Protein AF-A0A223E8D9-F1 (afdb_monomer_lite)

Structure (mmCIF, N/CA/C/O backbone):
data_AF-A0A223E8D9-F1
#
_entry.id   AF-A0A223E8D9-F1
#
loop_
_atom_site.group_PDB
_atom_site.id
_atom_site.type_symbol
_atom_site.label_atom_id
_atom_site.label_a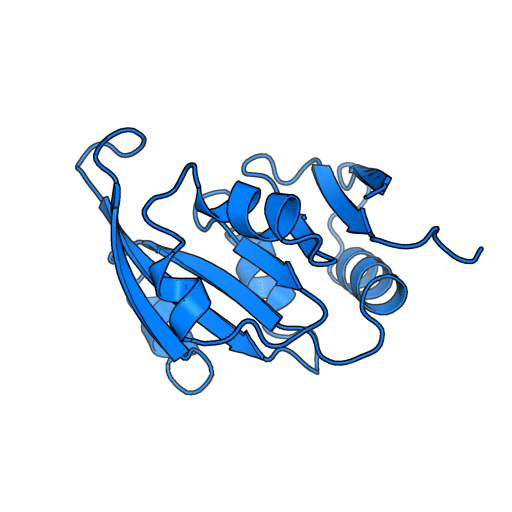lt_id
_atom_site.label_comp_id
_atom_site.label_asym_id
_atom_site.label_entity_id
_atom_site.label_seq_id
_atom_site.pdbx_PDB_ins_code
_atom_site.Cartn_x
_atom_site.Cartn_y
_atom_site.Cartn_z
_atom_site.occupancy
_atom_site.B_iso_or_equiv
_atom_site.auth_seq_id
_atom_site.auth_comp_id
_atom_site.auth_asym_id
_atom_site.auth_atom_id
_atom_site.pdbx_PDB_model_num
ATOM 1 N N . MET A 1 1 ? -14.651 16.011 1.993 1.00 74.62 1 MET A N 1
ATOM 2 C CA . MET A 1 1 ? -13.723 15.058 2.633 1.00 74.62 1 MET A CA 1
ATOM 3 C C . MET A 1 1 ? -12.893 15.801 3.668 1.00 74.62 1 MET A C 1
ATOM 5 O O . MET A 1 1 ? -12.382 16.871 3.355 1.00 74.62 1 MET A O 1
ATOM 9 N N . ILE A 1 2 ? -12.830 15.290 4.894 1.00 78.50 2 ILE A N 1
ATOM 10 C CA . ILE A 1 2 ? -12.101 15.881 6.024 1.00 78.50 2 ILE A CA 1
ATOM 11 C C . ILE A 1 2 ? -10.720 15.229 6.094 1.00 78.50 2 ILE A C 1
ATOM 13 O O . ILE A 1 2 ? -10.610 14.021 5.887 1.00 78.50 2 ILE A O 1
ATOM 17 N N . GLN A 1 3 ? -9.683 16.021 6.364 1.00 82.19 3 GLN A N 1
ATOM 18 C CA . GLN A 1 3 ? -8.305 15.552 6.492 1.00 82.19 3 GLN A CA 1
ATOM 19 C C . GLN A 1 3 ? -7.865 15.573 7.958 1.00 82.19 3 GLN A C 1
ATOM 21 O O . GLN A 1 3 ? -8.027 16.582 8.643 1.00 82.19 3 GLN A O 1
ATOM 26 N N . TYR A 1 4 ? -7.240 14.485 8.394 1.00 80.44 4 TYR A N 1
ATOM 27 C CA . TYR A 1 4 ? -6.615 14.321 9.702 1.00 80.44 4 TYR A CA 1
ATOM 28 C C . TYR A 1 4 ? -5.138 13.962 9.514 1.00 80.44 4 TYR A C 1
ATOM 30 O O . TYR A 1 4 ? -4.786 13.270 8.556 1.00 80.44 4 TYR A O 1
ATOM 38 N N . LYS A 1 5 ? -4.269 14.438 10.410 1.00 79.19 5 LYS A N 1
ATOM 39 C CA . LYS A 1 5 ? -2.842 14.093 10.434 1.00 79.19 5 LYS A CA 1
ATOM 40 C C . LYS A 1 5 ? -2.474 13.558 11.811 1.00 79.19 5 LYS A C 1
ATOM 42 O O . LYS A 1 5 ? -2.805 14.198 12.806 1.00 79.19 5 LYS A O 1
ATOM 47 N N . PHE A 1 6 ? -1.787 12.424 11.845 1.00 73.56 6 PHE A N 1
ATOM 48 C CA . PHE A 1 6 ? -1.277 11.812 13.066 1.00 73.56 6 PHE A CA 1
ATOM 49 C C . PHE A 1 6 ? 0.237 11.688 12.971 1.00 73.56 6 PHE A C 1
ATOM 51 O O . PHE A 1 6 ? 0.750 11.182 11.976 1.00 73.56 6 PHE A O 1
ATOM 58 N N . ASP A 1 7 ? 0.913 12.170 14.006 1.00 72.62 7 ASP A N 1
ATOM 59 C CA . ASP A 1 7 ? 2.359 12.083 14.172 1.00 72.62 7 ASP A CA 1
ATOM 60 C C . ASP A 1 7 ? 2.705 10.786 14.927 1.00 72.62 7 ASP A C 1
ATOM 62 O O . ASP A 1 7 ? 2.167 10.546 16.015 1.00 72.62 7 ASP A O 1
ATOM 66 N N . ILE A 1 8 ? 3.558 9.936 14.342 1.00 68.31 8 ILE A N 1
ATOM 67 C CA . ILE A 1 8 ? 4.004 8.669 14.954 1.00 68.31 8 ILE A CA 1
ATOM 68 C C . ILE A 1 8 ? 5.370 8.806 15.666 1.00 68.31 8 ILE A C 1
ATOM 70 O O . ILE A 1 8 ? 5.787 7.876 16.362 1.00 68.31 8 ILE A O 1
ATOM 74 N N . GLU A 1 9 ? 6.063 9.952 15.591 1.00 60.75 9 GLU A N 1
ATOM 75 C CA . GLU A 1 9 ? 7.454 10.135 16.056 1.00 60.75 9 GLU A CA 1
ATOM 76 C C . GLU A 1 9 ? 7.711 9.646 17.488 1.00 60.75 9 GLU A C 1
ATOM 78 O O . GLU A 1 9 ? 8.814 9.199 17.809 1.00 60.75 9 GLU A O 1
ATOM 83 N N . LYS A 1 10 ? 6.698 9.682 18.362 1.00 50.97 10 LYS A N 1
ATOM 84 C CA . LYS A 1 10 ? 6.857 9.298 19.769 1.00 50.97 10 LYS A CA 1
ATOM 85 C C . LYS A 1 10 ? 6.672 7.820 20.091 1.00 50.97 10 LYS A C 1
ATOM 87 O O . LYS A 1 10 ? 7.106 7.435 21.169 1.00 50.97 10 LYS A O 1
ATOM 92 N N . ASN A 1 11 ? 6.085 6.995 19.221 1.00 52.75 11 ASN A N 1
ATOM 93 C CA . ASN A 1 11 ? 5.972 5.550 19.450 1.00 52.75 11 ASN A CA 1
ATOM 94 C C . ASN A 1 11 ? 5.681 4.796 18.137 1.00 52.75 11 ASN A C 1
ATOM 96 O O . ASN A 1 11 ? 4.526 4.551 17.794 1.00 52.75 11 ASN A O 1
ATOM 100 N N . ARG A 1 12 ? 6.734 4.338 17.448 1.00 61.78 12 ARG A N 1
ATOM 101 C CA . ARG A 1 12 ? 6.659 3.452 16.265 1.00 61.78 12 ARG A CA 1
ATOM 102 C C . ARG A 1 12 ? 6.183 2.022 16.591 1.00 61.78 12 ARG A C 1
ATOM 104 O O . ARG A 1 12 ? 6.643 1.066 15.970 1.00 61.78 12 ARG A O 1
ATOM 111 N N . SER A 1 13 ? 5.348 1.827 17.612 1.00 74.62 13 SER A N 1
ATOM 112 C CA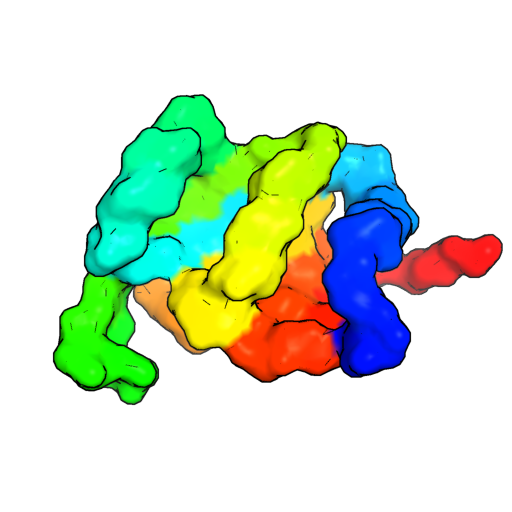 . SER A 1 13 ? 4.897 0.480 17.953 1.00 74.62 13 SER A CA 1
ATOM 113 C C . SER A 1 13 ? 3.840 0.020 16.953 1.00 74.62 13 SER A C 1
ATOM 115 O O . SER A 1 13 ? 2.897 0.749 16.638 1.00 74.62 13 SER A O 1
ATOM 117 N N . LYS A 1 14 ? 3.998 -1.219 16.477 1.00 81.69 14 LYS A N 1
ATOM 118 C CA . LYS A 1 14 ? 3.002 -1.938 15.674 1.00 81.69 14 LYS A CA 1
ATOM 119 C C . LYS A 1 14 ? 1.594 -1.776 16.257 1.00 81.69 14 LYS A C 1
ATOM 121 O O . LYS A 1 14 ? 0.678 -1.383 15.550 1.00 81.69 14 LYS A O 1
ATOM 126 N N . GLU A 1 15 ? 1.474 -1.939 17.571 1.00 83.81 15 GLU A N 1
ATOM 127 C CA . GLU A 1 15 ? 0.219 -1.812 18.315 1.00 83.81 15 GLU A CA 1
ATOM 128 C C . GLU A 1 15 ? -0.470 -0.446 18.138 1.00 83.81 15 GLU A C 1
ATOM 130 O O . GLU A 1 15 ? -1.688 -0.381 18.002 1.00 83.81 15 GLU A O 1
ATOM 135 N N . ILE A 1 16 ? 0.275 0.665 18.110 1.00 82.62 16 ILE A N 1
ATOM 136 C CA . ILE A 1 16 ? -0.327 1.996 17.922 1.00 82.62 16 ILE A CA 1
ATOM 137 C C . ILE A 1 16 ? -0.843 2.159 16.499 1.00 82.62 16 ILE A C 1
ATOM 139 O O . ILE A 1 16 ? -1.957 2.649 16.313 1.00 82.62 16 ILE A O 1
ATOM 143 N N . LEU A 1 17 ? -0.062 1.727 15.509 1.00 83.06 17 LEU A N 1
ATOM 144 C CA . LEU A 1 17 ? -0.489 1.753 14.115 1.00 83.06 17 LEU A CA 1
ATOM 145 C C . LEU A 1 17 ? -1.758 0.912 13.928 1.00 83.06 17 LEU A C 1
ATOM 147 O O . LEU A 1 17 ? -2.741 1.385 13.357 1.00 83.06 17 LEU A O 1
ATOM 151 N N . GLU A 1 18 ? -1.760 -0.304 14.473 1.00 85.81 18 GLU A N 1
ATOM 152 C CA . GLU A 1 18 ? -2.901 -1.211 14.418 1.00 85.81 18 GLU A CA 1
ATOM 153 C C . GLU A 1 18 ? -4.137 -0.616 15.096 1.00 85.81 18 GLU A C 1
ATOM 155 O O . GLU A 1 18 ? -5.230 -0.655 14.533 1.00 85.81 18 GLU A O 1
ATOM 160 N N . ASN A 1 19 ? -3.972 0.003 16.268 1.00 85.81 19 ASN A N 1
ATOM 161 C CA . ASN A 1 19 ? -5.058 0.667 16.985 1.00 85.81 19 ASN A CA 1
ATOM 162 C C . ASN A 1 19 ? -5.658 1.827 16.185 1.00 85.81 19 ASN A C 1
ATOM 164 O O . ASN A 1 19 ? -6.882 1.928 16.086 1.00 85.81 19 ASN A O 1
ATOM 168 N N . ILE A 1 20 ? -4.823 2.677 15.580 1.00 84.94 20 ILE A N 1
ATOM 169 C CA . ILE A 1 20 ? -5.291 3.776 14.727 1.00 84.94 20 ILE A CA 1
ATOM 170 C C . ILE A 1 20 ? -6.072 3.206 13.538 1.00 84.94 20 ILE A C 1
ATOM 172 O O . ILE A 1 20 ? -7.182 3.650 13.251 1.00 84.94 20 ILE A O 1
ATOM 176 N N . ILE A 1 21 ? -5.539 2.193 12.857 1.00 85.94 21 ILE A N 1
ATOM 177 C CA . ILE A 1 21 ? -6.193 1.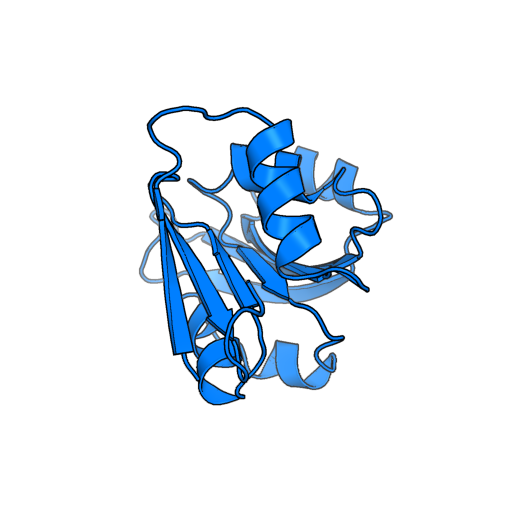621 11.676 1.00 85.94 21 ILE A CA 1
ATOM 178 C C . ILE A 1 21 ? -7.503 0.931 12.049 1.00 85.94 21 ILE A C 1
ATOM 180 O O . ILE A 1 21 ? -8.492 1.134 11.354 1.00 85.94 21 ILE A O 1
ATOM 184 N N . ASN A 1 22 ? -7.558 0.196 13.159 1.00 87.19 22 ASN A N 1
ATOM 185 C CA . ASN A 1 22 ? -8.791 -0.417 13.658 1.00 87.19 22 ASN A CA 1
ATOM 186 C C . ASN A 1 22 ? -9.881 0.624 13.961 1.00 87.19 22 ASN A C 1
ATOM 188 O O . ASN A 1 22 ? -11.054 0.387 13.683 1.00 87.19 22 ASN A O 1
ATOM 192 N N . GLN A 1 23 ? -9.512 1.789 14.501 1.00 83.88 23 GLN A N 1
ATOM 193 C CA . GLN A 1 23 ? -10.462 2.875 14.762 1.00 83.88 23 GLN A CA 1
ATOM 194 C C . GLN A 1 23 ? -10.980 3.522 13.471 1.00 83.88 23 GLN A C 1
ATOM 196 O O . GLN A 1 23 ? -12.149 3.900 13.380 1.00 83.88 23 GLN A O 1
ATOM 201 N N . LEU A 1 24 ? -10.111 3.674 12.472 1.00 81.56 24 LEU A N 1
ATOM 202 C CA . LEU A 1 24 ? -10.432 4.371 11.226 1.00 81.56 24 LEU A CA 1
ATOM 203 C C . LEU A 1 24 ? -11.125 3.470 10.200 1.00 81.56 24 LEU A C 1
ATOM 205 O O . LEU A 1 24 ? -11.995 3.932 9.459 1.00 81.56 24 LEU A O 1
ATOM 209 N N . PHE A 1 25 ? -10.758 2.193 10.187 1.00 82.94 25 PHE A N 1
ATOM 210 C CA . PHE A 1 25 ? -11.187 1.175 9.237 1.00 82.94 25 PHE A CA 1
ATOM 211 C C . PHE A 1 25 ? -11.623 -0.097 9.984 1.00 82.94 25 PHE A C 1
ATOM 213 O O . PHE A 1 25 ? -10.975 -1.136 9.867 1.00 82.94 25 PHE A O 1
ATOM 220 N N . PRO A 1 26 ? -12.734 -0.050 10.743 1.00 76.31 26 PRO A N 1
ATOM 221 C CA . PRO A 1 26 ? -13.178 -1.172 11.578 1.00 76.31 26 PRO A CA 1
ATOM 222 C C . PRO A 1 26 ? -13.674 -2.396 10.785 1.00 76.31 26 PRO A C 1
ATOM 224 O O . PRO A 1 26 ? -14.005 -3.416 11.381 1.00 76.31 26 PRO A O 1
ATOM 227 N N . GLN A 1 27 ? -13.788 -2.290 9.458 1.00 77.94 27 GLN A N 1
ATOM 228 C CA . GLN A 1 27 ? -14.284 -3.348 8.574 1.00 77.94 27 GLN A CA 1
ATOM 229 C C . GLN A 1 27 ? -13.155 -3.885 7.670 1.00 77.94 27 GLN A C 1
ATOM 231 O O . GLN A 1 27 ? -12.015 -4.059 8.111 1.00 77.94 27 GLN A O 1
ATOM 236 N N . LYS A 1 28 ? -13.480 -4.155 6.397 1.00 73.19 28 LYS A N 1
ATOM 237 C CA . LYS A 1 28 ? -12.538 -4.577 5.364 1.00 73.19 28 LYS A CA 1
ATOM 238 C C . LYS A 1 28 ? -11.481 -3.497 5.155 1.00 73.19 28 LYS A C 1
ATOM 240 O O . LYS A 1 28 ? -11.801 -2.322 4.970 1.00 73.19 28 LYS A O 1
ATOM 245 N N . ARG A 1 29 ? -10.224 -3.923 5.192 1.00 86.00 29 ARG A N 1
ATOM 246 C CA . ARG A 1 29 ? -9.046 -3.088 4.983 1.00 86.00 29 ARG A CA 1
ATOM 247 C C . ARG A 1 29 ? -8.349 -3.589 3.743 1.00 86.00 29 ARG A C 1
ATOM 249 O O . ARG A 1 29 ? -8.018 -4.767 3.644 1.00 86.00 29 ARG A O 1
ATOM 256 N N . ILE A 1 30 ? -8.175 -2.687 2.794 1.00 88.94 30 ILE A N 1
ATOM 257 C CA . ILE A 1 30 ? -7.504 -2.995 1.543 1.00 88.94 30 ILE A CA 1
ATOM 258 C C . ILE A 1 30 ? -6.304 -2.086 1.432 1.00 88.94 30 ILE A C 1
ATOM 260 O O . ILE A 1 30 ? -6.433 -0.863 1.520 1.00 88.94 30 ILE A O 1
ATOM 264 N N . ILE A 1 31 ? -5.150 -2.702 1.238 1.00 90.81 31 ILE A N 1
ATOM 265 C CA . ILE A 1 31 ? -3.898 -2.018 0.985 1.00 90.81 31 ILE A CA 1
ATOM 266 C C . ILE A 1 31 ? -3.739 -1.934 -0.522 1.00 90.81 31 ILE A C 1
ATOM 268 O O . ILE A 1 31 ? -3.587 -2.959 -1.177 1.00 90.81 31 ILE A O 1
ATOM 272 N N . TYR A 1 32 ? -3.759 -0.725 -1.067 1.00 90.44 32 TYR A N 1
ATOM 273 C CA . TYR A 1 32 ? -3.305 -0.475 -2.431 1.00 90.44 32 TYR A CA 1
ATOM 274 C C . TYR A 1 32 ? -1.859 -0.030 -2.360 1.00 90.44 32 TYR A C 1
ATOM 276 O O . TYR A 1 32 ? -1.540 0.839 -1.550 1.00 90.44 32 TYR A O 1
ATOM 284 N N . ALA A 1 33 ? -0.998 -0.592 -3.200 1.00 91.06 33 ALA A N 1
ATOM 285 C CA . ALA A 1 33 ? 0.422 -0.276 -3.178 1.00 91.06 33 ALA A CA 1
ATOM 286 C C . ALA A 1 33 ? 1.026 -0.237 -4.578 1.00 91.06 33 ALA A C 1
ATOM 288 O O . ALA A 1 33 ? 0.585 -0.946 -5.485 1.00 91.06 33 ALA A O 1
ATOM 289 N N . MET A 1 34 ? 2.063 0.585 -4.716 1.00 90.19 34 MET A N 1
ATOM 290 C CA . MET A 1 34 ? 2.977 0.594 -5.851 1.00 90.19 34 MET A CA 1
ATOM 291 C C . MET A 1 34 ? 4.298 -0.006 -5.381 1.00 90.19 34 MET A C 1
ATOM 293 O O . MET A 1 34 ? 5.075 0.658 -4.702 1.00 90.19 34 MET A O 1
ATOM 297 N N . ILE A 1 35 ? 4.543 -1.271 -5.703 1.00 92.12 35 ILE A N 1
ATOM 298 C CA . ILE A 1 35 ? 5.746 -1.979 -5.252 1.00 92.12 35 ILE A CA 1
ATOM 299 C C . ILE A 1 35 ? 6.789 -1.922 -6.374 1.00 92.12 35 ILE A C 1
ATOM 301 O O . ILE A 1 35 ? 6.458 -2.341 -7.482 1.00 92.12 35 ILE A O 1
ATOM 305 N N . PRO A 1 36 ? 8.010 -1.407 -6.142 1.00 91.19 36 PRO A N 1
ATOM 306 C CA . PRO A 1 36 ? 9.070 -1.455 -7.145 1.00 91.19 36 PRO A CA 1
ATOM 307 C C . PRO A 1 36 ? 9.354 -2.892 -7.594 1.00 91.19 36 PRO A C 1
ATOM 309 O O . PRO A 1 36 ? 9.379 -3.798 -6.765 1.00 91.19 36 PRO A O 1
ATOM 312 N N . ASP A 1 37 ? 9.611 -3.097 -8.880 1.00 90.44 37 ASP A N 1
ATOM 313 C CA . ASP A 1 37 ? 9.940 -4.402 -9.459 1.00 90.44 37 ASP A CA 1
ATOM 314 C C . ASP A 1 37 ? 11.178 -5.043 -8.813 1.00 90.44 37 ASP A C 1
ATOM 316 O O . ASP A 1 37 ? 11.200 -6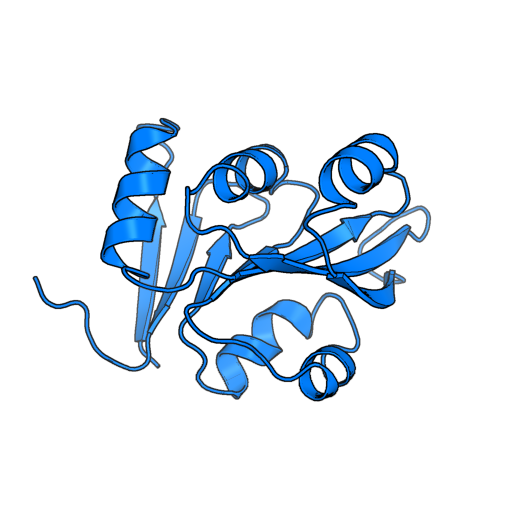.241 -8.584 1.00 90.44 37 ASP A O 1
ATOM 320 N N . TYR A 1 38 ? 12.162 -4.245 -8.396 1.00 89.25 38 TYR A N 1
ATOM 321 C CA . TYR A 1 38 ? 13.350 -4.734 -7.694 1.00 89.25 38 TYR A CA 1
ATOM 322 C C . TYR A 1 38 ? 13.091 -5.223 -6.252 1.00 89.25 38 TYR A C 1
ATOM 324 O O . TYR A 1 38 ? 14.021 -5.699 -5.600 1.00 89.25 38 TYR A O 1
ATOM 332 N N . TYR A 1 39 ? 11.862 -5.120 -5.728 1.00 91.31 39 TYR A N 1
ATOM 333 C CA . TYR A 1 39 ? 11.433 -5.737 -4.462 1.00 91.31 39 TYR A CA 1
ATOM 334 C C . TYR A 1 39 ? 10.883 -7.164 -4.682 1.00 91.31 39 TYR A C 1
ATOM 336 O O . TYR A 1 39 ? 9.859 -7.546 -4.110 1.00 91.31 39 TYR A O 1
ATOM 344 N N . ASP A 1 40 ? 11.579 -7.964 -5.496 1.00 87.12 40 ASP A N 1
ATOM 345 C CA . ASP A 1 40 ? 11.170 -9.317 -5.904 1.00 87.12 40 ASP A CA 1
ATOM 346 C C . ASP A 1 40 ? 10.841 -10.236 -4.717 1.00 87.12 40 ASP A C 1
ATOM 348 O O . ASP A 1 40 ? 9.799 -10.889 -4.714 1.00 87.12 40 ASP A O 1
ATOM 352 N N . ASP A 1 41 ? 11.683 -10.257 -3.678 1.00 90.69 41 ASP A N 1
ATOM 353 C CA . ASP A 1 41 ? 11.471 -11.112 -2.500 1.00 90.69 41 ASP A CA 1
ATOM 354 C C . ASP A 1 41 ? 10.143 -10.785 -1.799 1.00 90.69 41 ASP A C 1
ATOM 356 O O . ASP A 1 41 ? 9.360 -11.677 -1.472 1.00 90.69 41 ASP A O 1
ATOM 360 N N . PHE A 1 42 ? 9.842 -9.494 -1.642 1.00 91.25 42 PHE A N 1
ATOM 361 C CA . PHE A 1 42 ? 8.600 -9.047 -1.015 1.00 91.25 42 PHE A CA 1
ATOM 362 C C . PHE A 1 42 ? 7.383 -9.346 -1.898 1.00 91.25 42 PHE A C 1
ATOM 364 O O . PHE A 1 42 ? 6.339 -9.764 -1.402 1.00 91.25 42 PHE A O 1
ATOM 371 N N . LEU A 1 43 ? 7.513 -9.188 -3.217 1.00 89.44 43 LEU A N 1
ATOM 372 C CA . LEU A 1 43 ? 6.473 -9.563 -4.177 1.00 89.44 43 LEU A CA 1
ATOM 373 C C . LEU A 1 43 ? 6.180 -11.069 -4.151 1.00 89.44 43 LEU A C 1
ATOM 375 O O . LEU A 1 43 ? 5.016 -11.469 -4.221 1.00 89.44 43 LEU A O 1
ATOM 379 N N . LEU A 1 44 ? 7.212 -11.905 -4.019 1.00 89.56 44 LEU A N 1
ATOM 380 C CA . LEU A 1 44 ? 7.074 -13.356 -3.898 1.00 89.56 44 LEU A CA 1
ATOM 381 C C . LEU A 1 44 ? 6.357 -13.748 -2.601 1.00 89.56 44 LEU A C 1
ATOM 383 O O . LEU A 1 44 ? 5.435 -14.564 -2.642 1.00 89.56 44 LEU A O 1
ATOM 387 N N . GLU A 1 45 ? 6.728 -13.140 -1.473 1.00 90.50 45 GLU A N 1
ATOM 388 C CA . GLU A 1 45 ? 6.056 -13.333 -0.180 1.00 90.50 45 GLU A CA 1
ATOM 389 C C . GLU A 1 45 ? 4.580 -12.906 -0.226 1.00 90.50 45 GLU A C 1
ATOM 391 O O . GLU A 1 45 ? 3.706 -13.579 0.330 1.00 90.50 45 GLU A O 1
ATOM 396 N N . LEU A 1 46 ? 4.288 -11.810 -0.932 1.00 88.94 46 LEU A N 1
ATOM 397 C CA . LEU A 1 46 ? 2.944 -11.261 -1.094 1.00 88.94 46 LEU A CA 1
ATOM 398 C C . LEU A 1 46 ? 2.086 -11.991 -2.132 1.00 88.94 46 LEU A C 1
ATOM 400 O O . LEU A 1 46 ? 0.864 -11.860 -2.089 1.00 88.94 46 LEU A O 1
ATOM 404 N N . SER A 1 47 ? 2.680 -12.763 -3.046 1.00 83.06 47 SER A N 1
ATOM 405 C CA . SER A 1 47 ? 2.008 -13.351 -4.213 1.00 83.06 47 SER A CA 1
ATOM 406 C C . SER A 1 47 ? 0.658 -14.044 -3.941 1.00 83.06 47 SER A C 1
ATOM 408 O O . SER A 1 47 ? -0.268 -13.817 -4.721 1.00 83.06 47 SER A O 1
ATOM 410 N N . PRO A 1 48 ? 0.456 -14.836 -2.863 1.00 86.25 48 PRO A N 1
ATOM 411 C CA . PRO A 1 48 ? -0.851 -15.452 -2.613 1.00 86.25 48 PRO A CA 1
ATOM 412 C C . PRO A 1 48 ? -1.929 -14.462 -2.140 1.00 86.25 48 PRO A C 1
ATOM 414 O O . PRO A 1 48 ? -3.108 -14.807 -2.148 1.00 86.25 48 PRO A O 1
ATOM 417 N N . LYS A 1 49 ? -1.539 -13.262 -1.698 1.00 90.06 49 LYS A N 1
ATOM 418 C CA . LYS A 1 49 ? -2.423 -12.248 -1.104 1.00 90.06 49 LYS A CA 1
ATOM 419 C C . LYS A 1 49 ? -2.558 -10.980 -1.956 1.00 90.06 49 LYS A C 1
ATOM 421 O O . LYS A 1 49 ? -3.507 -10.227 -1.757 1.00 90.06 49 LYS A O 1
ATOM 426 N N . PHE A 1 50 ? -1.627 -10.729 -2.876 1.00 90.75 50 PHE A N 1
ATOM 427 C CA . PHE A 1 50 ? -1.552 -9.495 -3.654 1.00 90.75 50 PHE A CA 1
ATOM 428 C C . PHE A 1 50 ? -2.039 -9.693 -5.088 1.00 90.75 50 PHE A C 1
ATOM 430 O O . PHE A 1 50 ? -1.502 -10.489 -5.857 1.00 90.75 50 PHE A O 1
ATOM 437 N N . VAL A 1 51 ? -3.061 -8.929 -5.458 1.00 90.12 51 VAL A N 1
ATOM 438 C CA . VAL A 1 51 ? -3.651 -8.923 -6.793 1.00 90.12 51 VAL A CA 1
ATOM 439 C C . VAL A 1 51 ? -3.034 -7.791 -7.603 1.00 90.12 51 VAL A C 1
ATOM 441 O O . VAL A 1 51 ? -3.284 -6.610 -7.353 1.00 90.12 51 VAL A O 1
ATOM 444 N N . THR A 1 52 ? -2.248 -8.153 -8.615 1.00 89.81 52 THR A N 1
ATOM 445 C CA . THR A 1 52 ? -1.682 -7.197 -9.569 1.00 89.81 52 THR A CA 1
ATOM 446 C C . THR A 1 52 ? -2.772 -6.588 -10.450 1.00 89.81 52 THR A C 1
ATOM 448 O O . THR A 1 52 ? -3.579 -7.294 -11.057 1.00 89.81 52 THR A O 1
ATOM 451 N N . ILE A 1 53 ? -2.761 -5.261 -10.564 1.00 88.50 53 ILE A N 1
ATOM 452 C CA . ILE A 1 53 ? -3.620 -4.495 -11.469 1.00 88.50 53 ILE A CA 1
ATOM 453 C C . ILE A 1 53 ? -2.891 -4.238 -12.788 1.00 88.50 53 ILE A C 1
ATOM 455 O O . ILE A 1 53 ? -3.412 -4.562 -13.857 1.00 88.50 53 ILE A O 1
ATOM 459 N N . LYS A 1 54 ? -1.710 -3.615 -12.717 1.00 89.00 54 LYS A N 1
ATOM 460 C CA . LYS A 1 54 ? -0.870 -3.265 -13.870 1.00 89.00 54 LYS A CA 1
ATOM 461 C C . LYS A 1 54 ? 0.524 -2.844 -13.418 1.00 89.00 54 LYS A C 1
ATOM 463 O O . LYS A 1 54 ? 0.727 -2.546 -12.244 1.00 89.00 54 LYS A O 1
ATOM 468 N N . ASN A 1 55 ? 1.425 -2.700 -14.379 1.00 90.69 55 ASN A N 1
ATOM 469 C CA . ASN A 1 55 ? 2.719 -2.077 -14.150 1.00 90.69 55 ASN A CA 1
ATOM 470 C C . ASN A 1 55 ? 2.689 -0.595 -14.548 1.00 90.69 55 ASN A C 1
ATOM 472 O O . ASN A 1 55 ? 1.941 -0.192 -15.446 1.00 90.69 55 ASN A O 1
ATOM 476 N N . ILE A 1 56 ? 3.492 0.213 -13.863 1.00 87.88 56 ILE A N 1
ATOM 477 C CA . ILE A 1 56 ? 3.626 1.657 -14.046 1.00 87.88 56 ILE A CA 1
ATOM 478 C C . ILE A 1 56 ? 5.115 1.983 -14.077 1.00 87.88 56 ILE A C 1
ATOM 480 O O . ILE A 1 56 ? 5.824 1.712 -13.117 1.00 87.88 56 ILE A O 1
ATOM 484 N N . LEU A 1 57 ? 5.589 2.601 -15.155 1.00 87.25 57 LEU A N 1
ATOM 485 C CA . LEU A 1 57 ? 6.961 3.093 -15.222 1.00 87.25 57 LEU A CA 1
ATOM 486 C C . LEU A 1 57 ? 7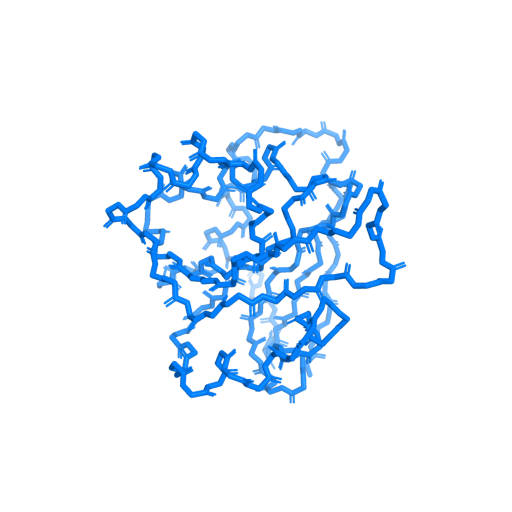.035 4.482 -14.584 1.00 87.25 57 LEU A C 1
ATOM 488 O O . LEU A 1 57 ? 6.360 5.407 -15.038 1.00 87.25 57 LEU A O 1
ATOM 492 N N . ASP A 1 58 ? 7.865 4.643 -13.559 1.00 82.31 58 ASP A N 1
ATOM 493 C CA . ASP A 1 58 ? 8.171 5.956 -13.007 1.00 82.31 58 ASP A CA 1
ATOM 494 C C . ASP A 1 58 ? 9.343 6.579 -13.772 1.00 82.31 58 ASP A C 1
ATOM 496 O O . ASP A 1 58 ? 10.496 6.164 -13.669 1.00 82.31 58 ASP A O 1
ATOM 500 N N . GLU A 1 59 ? 9.034 7.593 -14.575 1.00 77.00 59 GLU A N 1
ATOM 501 C CA . GLU A 1 59 ? 10.034 8.312 -15.364 1.00 77.00 59 GLU A CA 1
ATOM 502 C C . GLU A 1 59 ? 10.572 9.572 -14.675 1.00 77.00 59 GLU A C 1
ATOM 504 O O . GLU A 1 59 ? 11.493 10.199 -15.204 1.00 77.00 59 GLU A O 1
ATOM 509 N N . LYS A 1 60 ? 9.981 9.980 -13.544 1.00 76.44 60 LYS A N 1
ATOM 510 C CA . LYS A 1 60 ? 10.175 11.318 -12.969 1.00 76.44 60 LYS A CA 1
ATOM 511 C C . LYS A 1 60 ? 10.823 11.300 -11.589 1.00 76.44 60 LYS A C 1
ATOM 513 O O . LYS A 1 60 ? 11.599 12.209 -11.297 1.00 76.44 60 LYS A O 1
ATOM 518 N N . TYR A 1 61 ? 10.514 10.309 -10.756 1.00 70.50 61 TYR A N 1
ATOM 519 C CA . TYR A 1 61 ? 10.916 10.289 -9.347 1.00 70.50 61 TYR A CA 1
ATOM 520 C C . TYR A 1 61 ? 11.977 9.236 -9.012 1.00 70.50 61 TYR A C 1
ATOM 522 O O . TYR A 1 61 ? 12.587 9.319 -7.946 1.00 70.50 61 TYR A O 1
ATOM 530 N N . SER A 1 62 ? 12.273 8.316 -9.931 1.00 73.12 62 SER A N 1
ATOM 531 C CA . SER A 1 62 ? 13.299 7.283 -9.775 1.00 73.12 62 SER A CA 1
ATOM 532 C C . SER A 1 62 ? 14.447 7.444 -10.774 1.00 73.12 62 SER A C 1
ATOM 534 O O . SER A 1 62 ? 14.257 7.750 -11.955 1.00 73.12 62 SER A O 1
ATOM 536 N N . PHE A 1 63 ? 15.675 7.248 -10.283 1.00 75.25 63 PHE A N 1
ATOM 537 C CA . PHE A 1 63 ? 16.868 7.110 -11.116 1.00 75.25 63 PHE A CA 1
ATOM 538 C C . PHE A 1 63 ? 17.738 5.944 -10.603 1.00 75.25 63 PHE A C 1
ATOM 540 O O . PHE A 1 63 ? 18.250 6.042 -9.484 1.00 75.25 63 PHE A O 1
ATOM 547 N N . PRO A 1 64 ? 17.949 4.868 -11.392 1.00 81.94 64 PRO A N 1
ATOM 548 C CA . PRO A 1 64 ? 17.418 4.636 -12.743 1.00 81.94 64 PRO A CA 1
ATOM 549 C C . PRO A 1 64 ? 15.881 4.558 -12.761 1.00 81.94 64 PRO A C 1
ATOM 551 O O . PRO A 1 64 ? 15.268 4.463 -11.704 1.00 81.94 64 PRO A O 1
ATOM 554 N N . LYS A 1 65 ? 15.270 4.641 -13.953 1.00 85.81 65 LYS A N 1
ATOM 555 C CA . LYS A 1 65 ? 13.812 4.497 -14.097 1.00 85.81 65 LYS A CA 1
ATOM 556 C C . LYS A 1 65 ? 13.370 3.173 -13.469 1.00 85.81 65 LYS A C 1
ATOM 558 O O . LYS A 1 65 ? 13.911 2.133 -13.846 1.00 85.81 65 LYS A O 1
ATOM 563 N N . THR A 1 66 ? 12.398 3.235 -12.569 1.00 88.19 66 THR A N 1
ATOM 564 C CA . THR A 1 66 ? 11.866 2.075 -11.846 1.00 88.19 66 THR A CA 1
ATOM 565 C C . THR A 1 66 ? 10.499 1.694 -12.397 1.00 88.19 66 THR A C 1
ATOM 567 O O . THR A 1 66 ? 9.632 2.554 -12.575 1.00 88.19 66 THR A O 1
ATOM 570 N N . GLU A 1 67 ? 10.281 0.404 -12.643 1.00 91.06 67 GLU A N 1
ATOM 571 C CA . GLU A 1 67 ? 8.942 -0.127 -12.881 1.00 91.06 67 GLU A CA 1
ATOM 572 C C . GLU A 1 67 ? 8.288 -0.450 -11.534 1.00 91.06 67 GLU A C 1
ATOM 574 O O . GLU A 1 67 ? 8.889 -1.059 -10.657 1.00 91.06 67 GLU A O 1
ATOM 579 N N . TYR A 1 68 ? 7.052 -0.008 -11.345 1.00 90.75 68 TYR A N 1
ATOM 580 C CA . TYR A 1 68 ? 6.246 -0.292 -10.168 1.00 90.75 68 TYR A CA 1
ATOM 581 C C . TYR A 1 68 ? 5.097 -1.215 -10.546 1.00 90.75 68 TYR A C 1
ATOM 583 O O . TYR A 1 68 ? 4.383 -0.982 -11.521 1.00 90.75 68 TYR A O 1
ATOM 591 N N . ILE A 1 69 ? 4.854 -2.218 -9.719 1.00 92.12 69 ILE A N 1
ATOM 592 C CA . ILE A 1 69 ? 3.687 -3.082 -9.790 1.00 92.12 69 ILE A CA 1
ATOM 593 C C . ILE A 1 69 ? 2.596 -2.450 -8.928 1.00 92.12 69 ILE A C 1
ATOM 595 O O . ILE A 1 69 ? 2.689 -2.418 -7.699 1.00 92.12 69 ILE A O 1
ATOM 599 N N . LEU A 1 70 ? 1.554 -1.933 -9.580 1.00 90.81 70 LEU A N 1
ATOM 600 C CA . LEU A 1 70 ? 0.343 -1.482 -8.906 1.00 90.81 70 LEU A CA 1
ATOM 601 C C . LEU A 1 70 ? -0.550 -2.690 -8.642 1.00 90.81 70 LEU A C 1
ATOM 603 O O . LEU A 1 70 ? -0.905 -3.434 -9.561 1.00 90.81 70 LEU A O 1
ATOM 607 N N . GLY A 1 71 ? -0.983 -2.838 -7.400 1.00 90.19 71 GLY A N 1
ATOM 608 C CA . GLY A 1 71 ? -1.927 -3.872 -7.009 1.00 90.19 71 GLY A CA 1
ATOM 609 C C . GLY A 1 71 ? -2.562 -3.589 -5.662 1.00 90.19 71 GLY A C 1
ATOM 610 O O . GLY A 1 71 ? -2.416 -2.496 -5.103 1.00 90.19 71 GLY A O 1
ATOM 611 N N . TYR A 1 72 ? -3.290 -4.579 -5.160 1.00 90.56 72 TYR A N 1
ATOM 612 C CA . TYR A 1 72 ? -3.925 -4.499 -3.856 1.00 90.56 72 TYR A CA 1
ATOM 613 C C . TYR A 1 72 ? -3.900 -5.829 -3.108 1.00 90.56 72 TYR A C 1
ATOM 615 O O . TYR A 1 72 ? -3.854 -6.893 -3.719 1.00 90.56 72 TYR A O 1
ATOM 623 N N . ALA A 1 73 ? -3.965 -5.759 -1.782 1.00 90.56 73 ALA A N 1
ATOM 624 C CA . ALA A 1 73 ? -4.152 -6.906 -0.905 1.00 90.56 73 ALA A CA 1
ATOM 625 C C . ALA A 1 73 ? -5.216 -6.599 0.149 1.00 90.56 73 ALA A C 1
ATOM 627 O O . ALA A 1 73 ? -5.321 -5.474 0.643 1.00 90.56 73 ALA A O 1
ATOM 628 N N . GLU A 1 74 ? -6.000 -7.611 0.498 1.00 89.56 74 GLU A N 1
ATOM 629 C CA . GLU A 1 74 ? -6.893 -7.556 1.653 1.00 89.56 74 GLU A CA 1
ATOM 630 C C . GLU A 1 74 ? -6.094 -7.881 2.916 1.00 89.56 74 GLU A C 1
ATOM 632 O O . GLU A 1 74 ? -5.286 -8.810 2.919 1.00 89.56 74 GLU A O 1
ATOM 637 N N . ASP A 1 75 ? -6.310 -7.111 3.981 1.00 87.12 75 ASP A N 1
ATOM 638 C CA . ASP A 1 75 ? -5.559 -7.246 5.229 1.00 87.12 75 ASP A CA 1
ATOM 639 C C . ASP A 1 75 ? -6.486 -7.211 6.446 1.00 87.12 75 ASP A C 1
ATOM 641 O O . ASP A 1 75 ? -6.603 -6.219 7.170 1.00 87.12 75 ASP A O 1
ATOM 645 N N . GLU A 1 76 ? -7.216 -8.306 6.640 1.00 80.69 76 GLU A N 1
ATOM 646 C CA . GLU A 1 76 ? -8.202 -8.422 7.717 1.00 80.69 76 GLU A CA 1
ATOM 647 C C . GLU A 1 76 ? -7.560 -8.473 9.114 1.00 80.69 76 GLU A C 1
ATOM 649 O O . GLU A 1 76 ? -8.173 -8.022 10.086 1.00 80.69 76 GLU A O 1
ATOM 654 N N . ASP A 1 77 ? -6.331 -8.989 9.219 1.00 83.12 77 ASP A N 1
ATOM 655 C CA . ASP A 1 77 ? -5.615 -9.236 10.476 1.00 83.12 77 ASP A CA 1
ATOM 656 C C . ASP A 1 77 ? -4.486 -8.232 10.770 1.00 83.12 77 ASP A C 1
ATOM 658 O O . ASP A 1 77 ? -3.791 -8.387 11.774 1.00 83.12 77 ASP A O 1
ATOM 662 N N . LEU A 1 78 ? -4.324 -7.195 9.937 1.00 83.56 78 LEU A N 1
ATOM 663 C CA . LEU A 1 78 ? -3.250 -6.189 10.016 1.00 83.56 78 LEU A CA 1
ATOM 664 C C . LEU A 1 78 ? -1.833 -6.746 9.838 1.00 83.56 78 LEU A C 1
ATOM 666 O O . LEU A 1 78 ? -0.851 -6.034 10.080 1.00 83.56 78 LEU A O 1
ATOM 670 N N . SER A 1 79 ? -1.703 -8.007 9.415 1.00 82.81 79 SER A N 1
ATOM 671 C CA . SER A 1 79 ? -0.398 -8.626 9.214 1.00 82.81 79 SER A CA 1
ATOM 672 C C . SER A 1 79 ? 0.378 -7.948 8.089 1.00 82.81 79 SER A C 1
ATOM 674 O O . SER A 1 79 ? 1.594 -7.812 8.203 1.00 82.81 79 SER A O 1
ATOM 676 N N . LEU A 1 80 ? -0.302 -7.471 7.042 1.00 88.12 80 LEU A N 1
ATOM 677 C CA . LEU A 1 80 ? 0.342 -6.842 5.889 1.00 88.12 80 LEU A CA 1
ATOM 678 C C . LEU A 1 80 ? 0.614 -5.355 6.103 1.00 88.12 80 LEU A C 1
ATOM 680 O O . LEU A 1 80 ? 1.662 -4.862 5.700 1.00 88.12 80 LEU A O 1
ATOM 684 N N . VAL A 1 81 ? -0.294 -4.626 6.750 1.00 87.31 81 VAL A N 1
ATOM 685 C CA . VAL A 1 81 ? -0.174 -3.184 7.007 1.00 87.31 81 VAL A CA 1
ATOM 686 C C . VAL A 1 81 ? 1.169 -2.846 7.639 1.00 87.31 81 VAL A C 1
ATOM 688 O O . VAL A 1 81 ? 1.796 -1.860 7.249 1.00 87.31 81 VAL A O 1
ATOM 691 N N . TYR A 1 82 ? 1.607 -3.647 8.613 1.00 84.50 82 TYR A N 1
ATOM 692 C CA . TYR A 1 82 ? 2.873 -3.400 9.291 1.00 84.50 82 TYR A CA 1
ATOM 693 C C . TYR A 1 82 ? 4.068 -3.631 8.358 1.00 84.50 82 TYR A C 1
ATOM 695 O O . TYR A 1 82 ? 4.962 -2.791 8.303 1.00 84.50 82 TYR A O 1
ATOM 703 N N . GLU A 1 83 ? 4.037 -4.693 7.550 1.00 88.25 83 GLU A N 1
ATOM 704 C CA . GLU A 1 83 ? 5.074 -4.972 6.548 1.00 88.25 83 GLU A CA 1
ATOM 705 C C . GLU A 1 83 ? 5.202 -3.837 5.519 1.00 88.25 83 GLU A C 1
ATOM 707 O O . GLU A 1 83 ? 6.311 -3.431 5.156 1.00 88.25 83 GLU A O 1
ATOM 712 N N . PHE A 1 84 ? 4.071 -3.279 5.072 1.00 89.19 84 PHE A N 1
ATOM 713 C CA . PHE A 1 84 ? 4.053 -2.104 4.199 1.00 89.19 84 PHE A CA 1
ATOM 714 C C . PHE A 1 84 ? 4.567 -0.854 4.916 1.00 89.19 84 PHE A C 1
ATOM 716 O O . PHE A 1 84 ? 5.341 -0.093 4.338 1.00 89.19 84 PHE A O 1
ATOM 723 N N . TYR A 1 85 ? 4.186 -0.649 6.178 1.00 86.12 85 TYR A N 1
ATOM 724 C CA . TYR A 1 85 ? 4.633 0.489 6.980 1.00 86.12 85 TYR A CA 1
ATOM 725 C C . TYR A 1 85 ? 6.156 0.512 7.164 1.00 86.12 85 TYR A C 1
ATOM 727 O O . TYR A 1 85 ? 6.777 1.558 6.969 1.00 86.12 85 TYR A O 1
ATOM 735 N N . GLU A 1 86 ? 6.782 -0.633 7.445 1.00 84.94 86 GLU A N 1
ATOM 736 C CA . GLU A 1 86 ? 8.246 -0.735 7.551 1.00 84.94 86 GLU A CA 1
ATOM 737 C C . GLU A 1 86 ? 8.964 -0.357 6.244 1.00 84.94 86 GLU A C 1
ATOM 739 O O . GLU A 1 86 ? 10.101 0.118 6.265 1.00 84.94 86 GLU A O 1
ATOM 744 N N . ARG A 1 87 ? 8.274 -0.501 5.108 1.00 87.06 87 ARG A N 1
ATOM 745 C CA . ARG A 1 87 ? 8.768 -0.213 3.755 1.00 87.06 87 ARG A CA 1
ATOM 746 C C . ARG A 1 87 ? 8.192 1.084 3.169 1.00 87.06 87 ARG A C 1
ATOM 748 O O . ARG A 1 87 ? 8.415 1.374 1.996 1.00 87.06 87 ARG A O 1
ATOM 755 N N . ALA A 1 88 ? 7.499 1.909 3.960 1.00 84.12 88 ALA A N 1
ATOM 756 C CA . ALA A 1 88 ? 6.806 3.110 3.471 1.00 84.12 88 ALA A CA 1
ATOM 757 C C . ALA A 1 88 ? 7.741 4.169 2.854 1.00 84.12 88 ALA A C 1
ATOM 759 O O . ALA A 1 88 ? 7.297 5.038 2.106 1.00 84.12 88 ALA A O 1
ATOM 760 N N . SER A 1 89 ? 9.042 4.090 3.151 1.00 80.25 89 SER A N 1
ATOM 761 C CA . SER A 1 89 ? 10.080 4.952 2.576 1.00 80.25 89 SER A CA 1
ATOM 762 C C . SER A 1 89 ? 10.428 4.617 1.126 1.00 80.25 89 SER A C 1
ATOM 764 O O . SER A 1 89 ? 11.260 5.296 0.540 1.00 80.25 89 SER A O 1
ATOM 766 N N . VAL A 1 90 ? 9.868 3.548 0.560 1.00 83.44 90 VAL A N 1
ATOM 767 C CA . VAL A 1 90 ? 10.138 3.106 -0.818 1.00 83.44 90 VAL A CA 1
ATOM 768 C C . VAL A 1 90 ? 8.906 2.542 -1.519 1.00 83.44 90 VAL A C 1
ATOM 770 O O . VAL A 1 90 ? 8.843 2.571 -2.743 1.00 83.44 90 VAL A O 1
ATOM 773 N N . ILE A 1 91 ? 7.927 2.040 -0.764 1.00 88.06 91 ILE A N 1
ATOM 774 C CA . ILE A 1 91 ? 6.668 1.511 -1.281 1.00 88.06 91 ILE A CA 1
ATOM 775 C C . ILE A 1 91 ? 5.569 2.508 -0.917 1.00 88.06 91 ILE A C 1
ATOM 777 O O . ILE A 1 91 ? 5.132 2.546 0.234 1.00 88.06 91 ILE A O 1
ATOM 781 N N . PRO A 1 92 ? 5.095 3.324 -1.869 1.00 86.50 92 PRO A N 1
ATOM 782 C CA . PRO A 1 92 ? 3.874 4.092 -1.696 1.00 86.50 92 PRO A CA 1
ATOM 783 C C . PRO A 1 92 ? 2.690 3.151 -1.513 1.00 86.50 92 PRO A C 1
ATOM 785 O O . PRO A 1 92 ? 2.465 2.254 -2.328 1.00 86.50 92 PRO A O 1
ATOM 788 N N . PHE A 1 93 ? 1.887 3.396 -0.483 1.00 89.62 93 PHE A N 1
ATOM 789 C CA . PHE A 1 93 ? 0.647 2.663 -0.287 1.00 89.62 93 PHE A CA 1
ATOM 790 C C . PHE A 1 93 ? -0.428 3.508 0.387 1.00 89.62 93 PHE A C 1
ATOM 792 O O . PHE A 1 93 ? -0.163 4.547 1.004 1.00 89.62 93 PHE A O 1
ATOM 799 N N . VAL A 1 94 ? -1.662 3.036 0.261 1.00 89.94 94 VAL A N 1
ATOM 800 C CA . VAL A 1 94 ? -2.813 3.556 0.986 1.00 89.94 94 VAL A CA 1
ATOM 801 C C . VAL A 1 94 ? -3.650 2.422 1.548 1.00 89.94 94 VAL A C 1
ATOM 803 O O . VAL A 1 94 ? -3.760 1.358 0.945 1.00 89.94 94 VAL A O 1
ATOM 806 N N . ILE A 1 95 ? -4.282 2.679 2.686 1.00 90.00 95 ILE A N 1
ATOM 807 C CA . ILE A 1 95 ? -5.264 1.780 3.291 1.00 90.00 95 ILE A CA 1
ATOM 808 C C . ILE A 1 95 ? -6.649 2.369 3.045 1.00 90.00 95 ILE A C 1
ATOM 810 O O . ILE A 1 95 ? -6.867 3.543 3.342 1.00 90.00 95 ILE A O 1
ATOM 814 N N . ALA A 1 96 ? -7.580 1.579 2.518 1.00 87.62 96 ALA A N 1
ATOM 815 C CA . ALA A 1 96 ? -8.944 2.003 2.211 1.00 87.62 96 ALA A CA 1
ATOM 816 C C . ALA A 1 96 ? -9.994 1.041 2.793 1.00 87.62 96 ALA A C 1
ATOM 818 O O . ALA A 1 96 ? -9.733 -0.149 2.969 1.00 87.62 96 ALA A O 1
ATOM 819 N N . SER A 1 97 ? -11.199 1.562 3.062 1.00 78.38 97 SER A N 1
ATOM 820 C CA . SER A 1 97 ? -12.331 0.801 3.628 1.00 78.38 97 SER A CA 1
ATOM 821 C C . SER A 1 97 ? -13.169 0.025 2.604 1.00 78.38 97 SER A C 1
ATOM 823 O O . SER A 1 97 ? -14.144 -0.616 2.987 1.00 78.38 97 SER A O 1
ATOM 825 N N . GLN A 1 98 ? -12.896 0.165 1.304 1.00 74.62 98 GLN A N 1
ATOM 826 C CA . GLN A 1 98 ? -13.781 -0.326 0.243 1.00 74.62 98 GLN A CA 1
ATOM 827 C C . GLN A 1 98 ? -13.000 -0.921 -0.927 1.00 74.62 98 GLN A C 1
ATOM 829 O O . GLN A 1 98 ? -11.934 -0.411 -1.280 1.00 74.62 98 GLN A O 1
ATOM 834 N N . ASP A 1 99 ? -13.574 -1.953 -1.553 1.00 67.75 99 ASP A N 1
ATOM 835 C CA . ASP A 1 99 ? -13.094 -2.477 -2.831 1.00 67.75 99 ASP A CA 1
ATOM 836 C C . ASP A 1 99 ? -13.210 -1.386 -3.893 1.00 67.75 99 ASP A C 1
ATOM 838 O O . ASP A 1 99 ? -14.301 -0.921 -4.235 1.00 67.75 99 ASP A O 1
ATOM 842 N N . ILE A 1 100 ? -12.064 -0.971 -4.414 1.00 69.62 100 ILE A N 1
ATOM 843 C CA . ILE A 1 100 ? -11.989 -0.115 -5.582 1.00 69.62 100 ILE A CA 1
ATOM 844 C C . ILE A 1 100 ? -12.120 -1.053 -6.776 1.00 69.62 100 ILE A C 1
ATOM 846 O O . ILE A 1 100 ? -11.361 -2.020 -6.873 1.00 69.62 100 ILE A O 1
ATOM 850 N N . PRO A 1 101 ? -13.080 -0.815 -7.685 1.00 66.94 101 PRO A N 1
ATOM 851 C CA . PRO A 1 101 ? -13.233 -1.655 -8.861 1.00 66.94 101 PRO A CA 1
ATOM 852 C C . PRO A 1 101 ? -11.900 -1.807 -9.598 1.00 66.94 101 PRO A C 1
ATOM 854 O O . PRO A 1 101 ? -11.165 -0.836 -9.762 1.00 66.94 101 PRO A O 1
ATOM 857 N N . PHE A 1 102 ? -11.605 -2.992 -10.134 1.00 64.50 102 PHE A N 1
ATOM 858 C CA . PHE A 1 102 ? -10.385 -3.202 -10.927 1.00 64.50 102 PHE A CA 1
ATOM 859 C C . PHE A 1 102 ? -10.236 -2.177 -12.072 1.00 64.50 102 PHE A C 1
ATOM 861 O O . PHE A 1 102 ? -9.133 -1.760 -12.420 1.00 64.50 102 PHE A O 1
ATOM 868 N N . SER A 1 103 ? -11.361 -1.723 -12.640 1.00 67.56 103 SER A N 1
ATOM 869 C CA . SER A 1 103 ? -11.399 -0.661 -13.651 1.00 67.56 103 SER A CA 1
ATOM 870 C C . SER A 1 103 ? -10.828 0.667 -13.155 1.00 67.56 103 SER A C 1
ATOM 872 O O . SER A 1 103 ? -10.170 1.359 -13.921 1.00 67.56 103 SER A O 1
ATOM 874 N N . ALA A 1 104 ? -11.022 0.996 -11.884 1.00 64.81 104 ALA A N 1
ATOM 875 C CA . ALA A 1 104 ? -10.499 2.203 -11.264 1.00 64.81 104 ALA A CA 1
ATOM 876 C C . ALA A 1 104 ? -8.978 2.137 -11.039 1.00 64.81 104 ALA A C 1
ATOM 878 O O . ALA A 1 104 ? -8.281 3.131 -11.216 1.00 64.81 104 ALA A O 1
ATOM 879 N N . GLY A 1 105 ? -8.426 0.942 -10.804 1.00 64.81 105 GLY A N 1
ATOM 880 C CA . GLY A 1 105 ? -6.977 0.720 -10.833 1.00 64.81 105 GLY A CA 1
ATOM 881 C C . GLY A 1 105 ? -6.328 1.046 -12.189 1.00 64.81 105 GLY A C 1
ATOM 882 O O . GLY A 1 105 ? -5.136 1.340 -12.262 1.00 64.81 105 GLY A O 1
ATOM 883 N N . ARG A 1 106 ? -7.104 1.054 -13.284 1.00 67.00 106 ARG A N 1
ATOM 884 C CA . ARG A 1 106 ? -6.613 1.496 -14.598 1.00 67.00 106 ARG A CA 1
ATOM 885 C C . ARG A 1 106 ? -6.513 3.018 -14.707 1.00 67.00 106 ARG A C 1
ATOM 887 O O . ARG A 1 106 ? -5.637 3.474 -15.441 1.00 67.00 106 ARG A O 1
ATOM 894 N N . GLU A 1 107 ? -7.344 3.763 -13.977 1.00 73.69 107 GLU A N 1
ATOM 895 C CA . GLU A 1 107 ? -7.365 5.237 -13.951 1.00 73.69 107 GLU A CA 1
ATOM 896 C C . GLU A 1 107 ? -6.170 5.828 -13.192 1.00 73.69 107 GLU A C 1
ATOM 898 O O . GLU A 1 107 ? -5.752 6.947 -13.476 1.00 73.69 107 GLU A O 1
ATOM 903 N N . ILE A 1 108 ? -5.570 5.060 -12.280 1.00 74.81 108 ILE A N 1
ATOM 904 C CA . ILE A 1 108 ? -4.304 5.410 -11.630 1.00 74.81 108 ILE A CA 1
ATOM 905 C C . ILE A 1 108 ? -3.179 5.280 -12.654 1.00 74.81 108 ILE A C 1
ATOM 907 O O . ILE A 1 108 ? -2.654 4.193 -12.867 1.00 74.81 108 ILE A O 1
ATOM 911 N N . VAL A 1 109 ? -2.839 6.350 -13.360 1.00 67.81 109 VAL A N 1
ATOM 912 C CA . VAL A 1 109 ? -1.892 6.294 -14.488 1.00 67.81 109 VAL A CA 1
ATOM 913 C C . VAL A 1 109 ? -0.423 6.364 -14.078 1.00 67.81 109 VAL A C 1
ATOM 915 O O . VAL A 1 109 ? 0.412 5.819 -14.793 1.00 67.81 109 VAL A O 1
ATOM 918 N N . ASP A 1 110 ? -0.117 6.975 -12.937 1.00 71.94 110 ASP A N 1
ATOM 919 C CA . ASP A 1 110 ? 1.248 7.212 -12.470 1.00 71.94 110 ASP A CA 1
ATOM 920 C C . ASP A 1 110 ? 1.309 7.385 -10.939 1.00 71.94 110 ASP A C 1
ATOM 922 O O . ASP A 1 110 ? 0.295 7.327 -10.235 1.00 71.94 110 ASP A O 1
ATOM 926 N N . PHE A 1 111 ? 2.527 7.598 -10.439 1.00 69.69 111 PHE A N 1
ATOM 927 C CA . PHE A 1 111 ? 2.827 7.838 -9.030 1.00 69.69 111 PHE A CA 1
ATOM 928 C C . PHE A 1 111 ? 2.128 9.083 -8.457 1.00 69.69 111 PHE A C 1
ATOM 930 O O . PHE A 1 111 ? 1.706 9.072 -7.301 1.00 69.69 111 PHE A O 1
ATOM 937 N N . GLU A 1 112 ? 1.993 10.164 -9.234 1.00 75.75 112 GLU A N 1
ATOM 938 C CA . GLU A 1 112 ? 1.374 11.411 -8.756 1.00 75.75 112 GLU A CA 1
ATOM 939 C C . GLU A 1 112 ? -0.125 11.211 -8.535 1.00 75.75 112 GLU A C 1
ATOM 941 O O . GLU A 1 112 ? -0.675 11.561 -7.489 1.00 75.75 112 GLU A O 1
ATOM 946 N N . ASN A 1 113 ? -0.764 10.560 -9.501 1.00 80.88 113 ASN A N 1
ATOM 947 C CA . ASN A 1 113 ? -2.193 10.311 -9.516 1.00 80.88 113 ASN A CA 1
ATOM 948 C C . ASN A 1 113 ? -2.616 9.180 -8.568 1.00 80.88 113 ASN A C 1
ATOM 950 O O . ASN A 1 113 ? -3.804 9.065 -8.262 1.00 80.88 113 ASN A O 1
ATOM 954 N N . PHE A 1 114 ? -1.676 8.371 -8.061 1.00 84.88 114 PHE A N 1
ATOM 955 C CA . PHE A 1 114 ? -1.966 7.281 -7.126 1.00 84.88 114 PHE A CA 1
ATOM 956 C C . PHE A 1 114 ? -2.721 7.759 -5.887 1.00 84.88 114 PHE A C 1
ATOM 958 O O . PHE A 1 114 ? -3.811 7.267 -5.608 1.00 84.88 114 PHE A O 1
ATOM 965 N N . PHE A 1 115 ? -2.193 8.749 -5.167 1.00 83.12 115 PHE A N 1
ATOM 966 C CA . PHE A 1 115 ? -2.855 9.264 -3.966 1.00 83.12 115 PHE A CA 1
ATOM 967 C C . PHE A 1 115 ? -4.086 10.117 -4.303 1.00 83.12 115 PHE A C 1
ATOM 969 O O . PHE A 1 115 ? -5.101 10.062 -3.602 1.00 83.12 115 PHE A O 1
ATOM 976 N N . ASP A 1 116 ? -4.018 10.890 -5.388 1.00 83.94 116 ASP A N 1
ATOM 977 C CA . ASP A 1 116 ? -5.093 11.800 -5.786 1.00 83.94 116 ASP A CA 1
ATOM 978 C C . ASP A 1 116 ? -6.352 11.067 -6.258 1.00 83.94 116 ASP A C 1
ATOM 980 O O . ASP A 1 116 ? -7.459 11.591 -6.093 1.00 83.94 116 ASP A O 1
ATOM 984 N N . TYR A 1 117 ? -6.215 9.838 -6.760 1.00 85.81 117 TYR A N 1
ATOM 985 C CA . TYR A 1 117 ? -7.339 8.985 -7.128 1.00 85.81 117 TYR A CA 1
ATOM 986 C C . TYR A 1 117 ? -8.333 8.818 -5.969 1.00 85.81 117 TYR A C 1
ATOM 988 O O . TYR A 1 117 ? -9.526 9.105 -6.109 1.00 85.81 117 TYR A O 1
ATOM 996 N N . PHE A 1 118 ? -7.842 8.415 -4.796 1.00 84.88 118 PHE A N 1
ATOM 997 C CA . PHE A 1 118 ? -8.677 8.158 -3.619 1.00 84.88 118 PHE A CA 1
ATOM 998 C C . PHE A 1 118 ? -9.323 9.446 -3.107 1.00 84.88 118 PHE A C 1
ATOM 1000 O O . PHE A 1 118 ? -10.484 9.461 -2.699 1.00 84.88 118 PHE A O 1
ATOM 1007 N N . LYS A 1 119 ? -8.582 10.554 -3.175 1.00 83.12 119 LYS A N 1
ATOM 1008 C CA . LYS A 1 119 ? -9.057 11.876 -2.769 1.00 83.12 119 LYS A CA 1
ATOM 1009 C C . LYS A 1 119 ? -10.181 12.395 -3.670 1.00 83.12 119 LYS A C 1
ATOM 1011 O O . LYS A 1 119 ? -11.201 12.864 -3.159 1.00 83.12 119 LYS A O 1
ATOM 1016 N N . THR A 1 120 ? -9.995 12.308 -4.985 1.00 84.38 120 THR A N 1
ATOM 1017 C CA . THR A 1 120 ? -10.930 12.812 -6.006 1.00 84.38 120 THR A CA 1
ATOM 1018 C C . THR A 1 120 ? -12.224 12.009 -6.019 1.00 84.38 120 THR A C 1
ATOM 1020 O O . THR A 1 120 ? -13.302 12.583 -6.129 1.00 84.38 120 THR A O 1
ATOM 1023 N N . ASN A 1 121 ? -12.127 10.696 -5.816 1.00 83.19 121 ASN A N 1
ATOM 1024 C CA . ASN A 1 121 ? -13.284 9.805 -5.763 1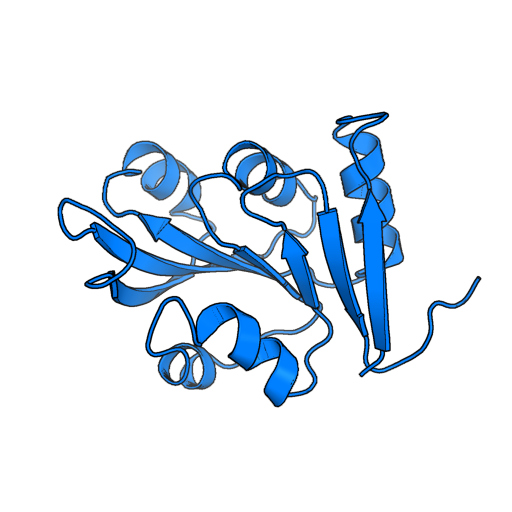.00 83.19 121 ASN A CA 1
ATOM 1025 C C . ASN A 1 121 ? -13.962 9.757 -4.387 1.00 83.19 121 ASN A C 1
ATOM 1027 O O . ASN A 1 121 ? -14.855 8.940 -4.178 1.00 83.19 121 ASN A O 1
ATOM 1031 N N . HIS A 1 122 ? -13.552 10.619 -3.446 1.00 83.38 122 HIS A N 1
ATOM 1032 C CA . HIS A 1 122 ? -14.089 10.656 -2.086 1.00 83.38 122 HIS A CA 1
ATOM 1033 C C . HIS A 1 122 ? -14.085 9.269 -1.435 1.00 83.38 122 HIS A C 1
ATOM 1035 O O . HIS A 1 122 ? -15.078 8.815 -0.878 1.00 83.38 122 HIS A O 1
ATOM 1041 N N . ILE A 1 123 ? -12.965 8.564 -1.540 1.00 84.56 123 ILE A N 1
ATOM 1042 C CA . ILE A 1 123 ? -12.771 7.268 -0.901 1.00 84.56 123 ILE A CA 1
ATOM 1043 C C . ILE A 1 123 ? -12.124 7.530 0.449 1.00 84.56 123 ILE A C 1
ATOM 1045 O O . ILE A 1 123 ? -11.111 8.227 0.519 1.00 84.56 123 ILE A O 1
ATOM 1049 N N . SER A 1 124 ? -12.687 6.983 1.527 1.00 86.19 124 SER A N 1
ATOM 1050 C CA . SER A 1 124 ? -12.026 7.076 2.830 1.00 86.19 124 SER A CA 1
ATOM 1051 C C . SER A 1 124 ? -10.729 6.271 2.780 1.00 86.19 124 SER A C 1
ATOM 1053 O O . SER A 1 124 ? -10.760 5.064 2.532 1.00 86.19 124 SER A O 1
ATOM 1055 N N . HIS A 1 125 ? -9.596 6.939 2.978 1.00 88.00 125 HIS A N 1
ATOM 1056 C CA . HIS A 1 125 ? -8.283 6.326 2.828 1.00 88.00 125 HIS A CA 1
ATOM 1057 C C . HIS A 1 125 ? -7.245 6.960 3.748 1.00 88.00 125 HIS A C 1
ATOM 1059 O O . HIS A 1 125 ? -7.323 8.137 4.100 1.00 88.00 125 HIS A O 1
ATOM 1065 N N . MET A 1 126 ? -6.251 6.167 4.121 1.00 88.00 126 MET A N 1
ATOM 1066 C CA . MET A 1 126 ? -5.065 6.599 4.838 1.00 88.00 126 MET A CA 1
ATOM 1067 C C . MET A 1 126 ? -3.876 6.494 3.901 1.00 88.00 126 MET A C 1
ATOM 1069 O O . MET A 1 126 ? -3.607 5.427 3.362 1.00 88.00 126 MET A O 1
ATOM 1073 N N . LYS A 1 127 ? -3.156 7.599 3.747 1.00 86.81 127 LYS A N 1
ATOM 1074 C CA . LYS A 1 127 ? -1.825 7.646 3.158 1.00 86.81 127 LYS A CA 1
ATOM 1075 C C . LYS A 1 127 ? -0.787 7.536 4.267 1.00 86.81 127 LYS A C 1
ATOM 1077 O O . LYS A 1 127 ? -0.853 8.280 5.250 1.00 86.81 127 LYS A O 1
ATOM 1082 N N . ILE A 1 128 ? 0.201 6.681 4.043 1.00 78.06 128 ILE A N 1
ATOM 1083 C CA . ILE A 1 128 ? 1.412 6.610 4.858 1.00 78.06 128 ILE A CA 1
ATOM 1084 C C . ILE A 1 128 ? 2.546 7.234 4.038 1.00 78.06 128 ILE A C 1
ATOM 1086 O O . ILE A 1 128 ? 2.739 6.901 2.869 1.00 78.06 128 ILE A O 1
ATOM 1090 N N . GLY A 1 129 ? 3.173 8.271 4.600 1.00 63.38 129 GLY A N 1
ATOM 1091 C CA . GLY A 1 129 ? 4.161 9.103 3.916 1.00 63.38 129 GLY A CA 1
ATOM 1092 C C . GLY A 1 129 ? 5.540 8.453 3.792 1.00 63.38 129 GLY A C 1
ATOM 1093 O O . GLY A 1 129 ? 5.875 7.525 4.523 1.00 63.38 129 GLY A O 1
ATOM 1094 N N . TYR A 1 130 ? 6.349 9.007 2.886 1.00 60.97 130 TYR A N 1
ATOM 1095 C CA . TYR A 1 130 ? 7.735 8.592 2.625 1.00 60.97 130 TYR A CA 1
ATOM 1096 C C . TYR A 1 130 ? 8.667 8.836 3.828 1.00 60.97 130 TYR A C 1
ATOM 1098 O O . TYR A 1 130 ? 9.693 8.179 3.970 1.00 60.97 130 TYR A O 1
ATOM 1106 N N . ASP A 1 131 ? 8.301 9.782 4.696 1.00 60.38 131 ASP A N 1
ATOM 1107 C CA . ASP A 1 131 ? 9.002 10.138 5.931 1.00 60.38 131 ASP A CA 1
ATOM 1108 C C . ASP A 1 131 ? 8.560 9.299 7.144 1.00 60.38 131 ASP A C 1
ATOM 1110 O O . ASP A 1 131 ? 9.203 9.376 8.183 1.00 60.38 131 ASP A O 1
ATOM 1114 N N . GLN A 1 132 ? 7.506 8.472 7.036 1.00 63.09 132 GLN A N 1
ATOM 1115 C CA . GLN A 1 132 ? 6.887 7.698 8.136 1.00 63.09 132 GLN A CA 1
ATOM 1116 C C . GLN A 1 132 ? 6.382 8.536 9.330 1.00 63.09 132 GLN A C 1
ATOM 1118 O O . GLN A 1 132 ? 5.706 8.004 10.209 1.00 63.09 132 GLN A O 1
ATOM 1123 N N . GLU A 1 133 ? 6.672 9.836 9.364 1.00 61.03 133 GLU A N 1
ATOM 1124 C CA . GLU A 1 133 ? 6.347 10.742 10.465 1.00 61.03 133 GLU A CA 1
ATOM 1125 C C . GLU A 1 133 ? 4.851 11.059 10.499 1.00 61.03 133 GLU A C 1
ATOM 1127 O O . GLU A 1 133 ? 4.259 11.114 11.576 1.00 61.03 133 GLU A O 1
ATOM 1132 N N . PHE A 1 134 ? 4.205 11.179 9.331 1.00 65.25 134 PHE A N 1
ATOM 1133 C CA . PHE A 1 134 ? 2.799 11.573 9.241 1.00 65.25 134 PHE A CA 1
ATOM 1134 C C . PHE A 1 134 ? 1.907 10.514 8.583 1.00 65.25 134 PHE A C 1
ATOM 1136 O O . PHE A 1 134 ? 1.964 10.284 7.371 1.00 65.25 134 PHE A O 1
ATOM 1143 N N . LEU A 1 135 ? 0.958 9.970 9.354 1.00 76.50 135 LEU A N 1
ATOM 1144 C CA . LEU A 1 135 ? -0.231 9.327 8.788 1.00 76.50 135 LEU A CA 1
ATOM 1145 C C . LEU A 1 135 ? -1.223 10.412 8.393 1.00 76.50 135 LEU A C 1
ATOM 1147 O O . LEU A 1 135 ? -1.700 11.170 9.241 1.00 76.50 135 LEU A O 1
ATOM 1151 N N . THR A 1 136 ? -1.569 10.481 7.110 1.00 81.50 136 THR A N 1
ATOM 1152 C CA . THR A 1 136 ? -2.629 11.379 6.648 1.00 81.50 136 THR A CA 1
ATOM 1153 C C . THR A 1 136 ? -3.862 10.567 6.316 1.00 81.50 136 THR A C 1
ATOM 1155 O O . THR A 1 136 ? -3.835 9.727 5.422 1.00 81.50 136 THR A O 1
ATOM 1158 N N . PHE A 1 137 ? -4.958 10.835 7.014 1.00 82.31 137 PHE A N 1
ATOM 1159 C CA . PHE A 1 137 ? -6.221 10.149 6.800 1.00 82.31 137 PHE A CA 1
ATOM 1160 C C . PHE A 1 137 ? -7.280 11.099 6.252 1.00 82.31 137 PHE A C 1
ATOM 1162 O O . PHE A 1 137 ? -7.421 12.237 6.704 1.00 82.31 137 PHE A O 1
ATOM 1169 N N . TYR A 1 138 ? -8.041 10.605 5.286 1.00 80.94 138 TYR A N 1
ATOM 1170 C CA . TYR A 1 138 ? -9.125 11.309 4.637 1.00 80.94 138 TYR A CA 1
ATOM 1171 C C . TYR A 1 138 ? -10.429 10.544 4.845 1.00 80.94 138 TYR A C 1
ATOM 1173 O O . TYR A 1 138 ? -10.511 9.365 4.508 1.00 80.94 138 TYR A O 1
ATOM 1181 N N . LYS A 1 139 ? -11.456 11.218 5.374 1.00 77.25 139 LYS A N 1
ATOM 1182 C CA . LYS A 1 139 ? -12.772 10.616 5.636 1.00 77.25 139 LYS A CA 1
ATOM 1183 C C . LYS A 1 139 ? -13.897 11.438 5.031 1.00 77.25 139 LYS A C 1
ATOM 1185 O O . LYS A 1 139 ? -13.842 12.671 4.991 1.00 77.25 139 LYS A O 1
ATOM 1190 N N . ASN A 1 140 ? -14.944 10.756 4.584 1.00 75.12 140 ASN A N 1
ATOM 1191 C CA . ASN A 1 140 ? -16.169 11.420 4.133 1.00 75.12 140 ASN A CA 1
ATOM 1192 C C . ASN A 1 140 ? -17.015 11.956 5.292 1.00 75.12 140 ASN A C 1
ATOM 1194 O O . ASN A 1 140 ? -17.735 12.934 5.118 1.00 75.12 140 ASN A O 1
ATOM 1198 N N . GLU A 1 141 ? -16.866 11.361 6.472 1.00 71.06 141 GLU A N 1
ATOM 1199 C CA . GLU A 1 141 ? -17.605 11.680 7.693 1.00 71.06 141 GLU A CA 1
ATOM 1200 C C . GLU A 1 141 ? -16.634 11.996 8.841 1.00 71.06 141 GLU A C 1
ATOM 1202 O O . GLU A 1 141 ? -15.500 11.517 8.822 1.00 71.06 141 GLU A O 1
ATOM 1207 N N . PRO A 1 142 ? -17.032 12.779 9.856 1.00 64.12 142 PRO A N 1
ATOM 1208 C CA . PRO A 1 142 ? -16.169 13.046 11.001 1.00 64.12 142 PRO A CA 1
ATOM 1209 C C . PRO A 1 142 ? -15.838 11.778 11.810 1.00 64.12 142 PRO A C 1
ATOM 1211 O O . PRO A 1 142 ? -16.540 10.762 11.769 1.00 64.12 142 PRO A O 1
ATOM 1214 N N . LEU A 1 143 ? -14.732 11.823 12.554 1.00 60.41 143 LEU A N 1
ATOM 1215 C CA . LEU A 1 143 ? -14.425 10.817 13.572 1.00 60.41 143 LEU A CA 1
ATOM 1216 C C . LEU A 1 143 ? -15.467 10.911 14.692 1.00 60.41 143 LEU A C 1
ATOM 1218 O O . LEU A 1 143 ? -15.723 11.997 15.208 1.00 60.41 143 LEU A O 1
ATOM 1222 N N . GLN A 1 144 ? -16.087 9.783 15.033 1.00 58.59 144 GLN A N 1
ATOM 1223 C CA . GLN A 1 144 ? -16.905 9.689 16.237 1.00 58.59 144 GLN A CA 1
ATOM 1224 C C . GLN A 1 144 ? -15.934 9.487 17.405 1.00 58.59 144 GLN A C 1
ATOM 1226 O O . GLN A 1 144 ? -15.109 8.575 17.351 1.00 58.59 144 GLN A O 1
ATOM 1231 N N . HIS A 1 145 ? -15.965 10.411 18.365 1.00 49.69 145 HIS A N 1
ATOM 1232 C CA . HIS A 1 145 ? -15.124 10.409 19.564 1.00 49.69 145 HIS A CA 1
ATOM 1233 C C . HIS A 1 145 ? -15.669 9.471 20.638 1.00 49.69 145 HIS A C 1
ATOM 1235 O O . HIS A 1 145 ? -16.913 9.400 20.765 1.00 49.69 145 HIS A O 1
#

Organism: NCBI:txid33936

Secondary structure (DSSP, 8-state):
-EEEEEE-TT---HHHHHHHHHHH-SS--EEEEEEETT-HHHHHHHTTTEEEEEEEEESSS-SS-EEEEEEEEE-TTSHHHHHHHHTTTTS-EEEESSPPPHHHHHH--SHHHHHHHHHHTT--EEEE-TTSSEEEEEESSPPP-

Sequence (145 aa):
MIQYKFDIEKNRSKEILENIINQLFPQKRIIYAMIPDYYDDFLLELSPKFVTIKNILDEKYSFPKTEYILGYAEDEDLSLVYEFYERASVIPFVIASQDIPFSAGREIVDFENFFDYFKTNHISHMKIGYDQEFLTFYKNEPLQH

pLDDT: mean 80.61, std 9.83, range [49.69, 92.12]

Radius of gyration: 14.53 Å; chains: 1; bounding box: 35×31×35 Å

Foldseek 3Di:
DDKDKDFCVVPPDLVVVVVVCCLQQVAKKKKWKWAWPVVVVVCVVCVVFKDFLDWAWDPDPDVVITITTTIMGIDPPCPVVSVCLVVQLPMWIKIFNDDDPSVLSVVCHHPVCVVVSCVVVQTFMWTQHNVNGIIMTGHPDDRDD